Protein AF-A0A2V5RPX6-F1 (afdb_monomer_lite)

pLDDT: mean 74.33, std 20.78, range [36.44, 97.12]

Structure (mmCIF, N/CA/C/O backbone):
data_AF-A0A2V5RPX6-F1
#
_entry.id   AF-A0A2V5RPX6-F1
#
loop_
_atom_site.group_PDB
_atom_site.id
_atom_site.type_symbol
_atom_site.label_atom_id
_atom_site.label_alt_id
_atom_site.label_comp_id
_atom_site.label_asym_id
_atom_site.label_entity_id
_atom_site.label_seq_id
_atom_site.pdbx_PDB_ins_code
_atom_site.Cartn_x
_atom_site.Cartn_y
_atom_site.Cartn_z
_atom_site.occupancy
_atom_site.B_iso_or_equiv
_atom_site.auth_seq_id
_atom_site.auth_comp_id
_atom_site.auth_asym_id
_atom_site.auth_atom_id
_atom_site.pdbx_PDB_model_num
ATOM 1 N N . MET A 1 1 ? 44.979 -48.990 1.506 1.00 45.66 1 MET A N 1
ATOM 2 C CA . MET A 1 1 ? 45.516 -47.764 0.884 1.00 45.66 1 MET A CA 1
ATOM 3 C C . MET A 1 1 ? 44.558 -47.314 -0.198 1.00 45.66 1 MET A C 1
ATOM 5 O O . MET A 1 1 ? 44.222 -48.101 -1.068 1.00 45.66 1 MET A O 1
ATOM 9 N N . SER A 1 2 ? 44.122 -46.061 -0.071 1.00 52.06 2 SER A N 1
ATOM 10 C CA . SER A 1 2 ? 43.579 -45.231 -1.150 1.00 52.06 2 SER A CA 1
ATOM 11 C C . SER A 1 2 ? 42.121 -45.425 -1.587 1.00 52.06 2 SER A C 1
ATOM 13 O O . SER A 1 2 ? 41.804 -45.202 -2.743 1.00 52.06 2 SER A O 1
ATOM 15 N N . LEU A 1 3 ? 41.206 -45.596 -0.622 1.00 42.38 3 LEU A N 1
ATOM 16 C CA . LEU A 1 3 ? 39.823 -45.069 -0.726 1.00 42.38 3 LEU A CA 1
ATOM 17 C C . LEU A 1 3 ? 39.768 -43.522 -0.600 1.00 42.38 3 LEU A C 1
ATOM 19 O O . LEU A 1 3 ? 38.714 -42.932 -0.390 1.00 42.38 3 LEU A O 1
ATOM 23 N N . TRP A 1 4 ? 40.928 -42.866 -0.698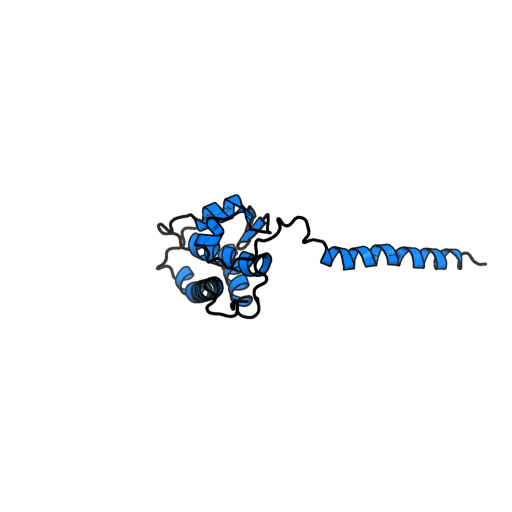 1.00 41.75 4 TRP A N 1
ATOM 24 C CA . TRP A 1 4 ? 41.137 -41.431 -0.507 1.00 41.75 4 TRP A CA 1
ATOM 25 C C . TRP A 1 4 ? 41.228 -40.636 -1.821 1.00 41.75 4 TRP A C 1
ATOM 27 O O . TRP A 1 4 ? 41.217 -39.412 -1.767 1.00 41.75 4 TRP A O 1
ATOM 37 N N . LEU A 1 5 ? 41.277 -41.287 -2.995 1.00 42.06 5 LEU A N 1
ATOM 38 C CA . LEU A 1 5 ? 41.214 -40.584 -4.290 1.00 42.06 5 LEU A CA 1
ATOM 39 C C . LEU A 1 5 ? 39.822 -40.599 -4.944 1.00 42.06 5 LEU A C 1
ATOM 41 O O . LEU A 1 5 ? 39.502 -39.664 -5.676 1.00 42.06 5 LEU A O 1
ATOM 45 N N . ASP A 1 6 ? 38.952 -41.554 -4.607 1.00 45.22 6 ASP A N 1
ATOM 46 C CA . ASP A 1 6 ? 37.576 -41.581 -5.135 1.00 45.22 6 ASP A CA 1
ATOM 47 C C . ASP A 1 6 ? 36.656 -40.555 -4.448 1.00 45.22 6 ASP A C 1
ATOM 49 O O . ASP A 1 6 ? 35.681 -40.082 -5.034 1.00 45.22 6 ASP A O 1
ATOM 53 N N . TRP A 1 7 ? 37.014 -40.118 -3.236 1.00 39.19 7 TRP A N 1
ATOM 54 C CA . TRP A 1 7 ? 36.324 -39.035 -2.524 1.00 39.19 7 TRP A CA 1
ATOM 55 C C . TRP A 1 7 ? 36.710 -37.627 -3.003 1.00 39.19 7 TRP A C 1
ATOM 57 O O . TRP A 1 7 ? 35.940 -36.685 -2.818 1.00 39.19 7 TRP A O 1
ATOM 67 N N . TRP A 1 8 ? 37.851 -37.461 -3.677 1.00 39.47 8 TRP A N 1
ATOM 68 C CA . TRP A 1 8 ? 38.273 -36.156 -4.201 1.00 39.47 8 TRP A CA 1
ATOM 69 C C . TRP A 1 8 ? 37.539 -35.785 -5.502 1.00 39.47 8 TRP A C 1
ATOM 71 O O . TRP A 1 8 ? 37.124 -34.640 -5.687 1.00 39.47 8 TRP A O 1
ATOM 81 N N . LEU A 1 9 ? 37.279 -36.756 -6.385 1.00 40.78 9 LEU A N 1
ATOM 82 C CA . LEU A 1 9 ? 36.566 -36.519 -7.651 1.00 40.78 9 LEU A CA 1
ATOM 83 C C . LEU A 1 9 ? 35.034 -36.450 -7.499 1.00 40.78 9 LEU A C 1
ATOM 85 O O . LEU A 1 9 ? 34.356 -35.894 -8.368 1.00 40.78 9 LEU A O 1
ATOM 89 N N . ALA A 1 10 ? 34.480 -36.923 -6.379 1.00 42.72 10 ALA A N 1
ATOM 90 C CA . ALA A 1 10 ? 33.077 -36.697 -6.021 1.00 42.72 10 ALA A CA 1
ATOM 91 C C . ALA A 1 10 ? 32.826 -35.284 -5.447 1.00 42.72 10 ALA A C 1
ATOM 93 O O . ALA A 1 10 ? 31.731 -34.741 -5.597 1.00 42.72 10 ALA A O 1
ATOM 94 N N . PHE A 1 11 ? 33.845 -34.634 -4.874 1.00 39.97 11 PHE A N 1
ATOM 95 C CA . PHE A 1 11 ? 33.722 -33.294 -4.287 1.00 39.97 11 PHE A CA 1
ATOM 96 C C . PHE A 1 11 ? 33.621 -32.172 -5.339 1.00 39.97 11 PHE A C 1
ATOM 98 O O . PHE A 1 11 ? 32.969 -31.153 -5.111 1.00 39.97 11 PHE A O 1
ATOM 105 N N . GLN A 1 12 ? 34.158 -32.370 -6.549 1.00 42.78 12 GLN A N 1
ATOM 106 C CA . GLN A 1 12 ? 34.025 -31.389 -7.640 1.00 42.78 12 GLN A CA 1
ATOM 107 C C . GLN A 1 12 ? 32.717 -31.497 -8.443 1.00 42.78 12 GLN A C 1
ATOM 109 O O . GLN A 1 12 ? 32.413 -30.610 -9.241 1.00 42.78 12 GLN A O 1
ATOM 114 N N . ARG A 1 13 ? 31.882 -32.516 -8.199 1.00 42.72 13 ARG A N 1
ATOM 115 C CA . ARG A 1 13 ? 30.537 -32.624 -8.802 1.00 42.72 13 ARG A CA 1
ATOM 116 C C . ARG A 1 13 ? 29.419 -32.057 -7.916 1.00 42.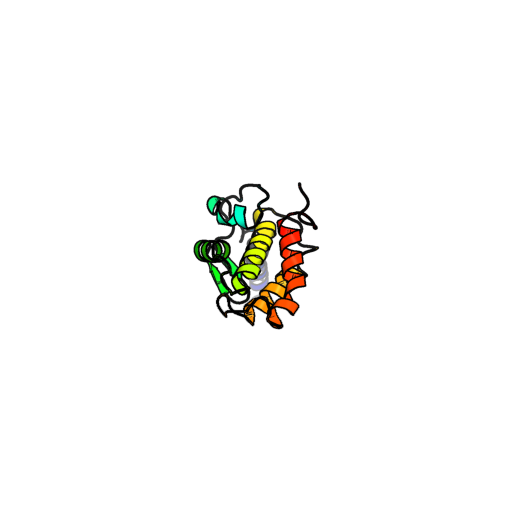72 13 ARG A C 1
ATOM 118 O O . ARG A 1 13 ? 28.276 -32.005 -8.356 1.00 42.72 13 ARG A O 1
ATOM 125 N N . GLY A 1 14 ? 29.745 -31.558 -6.719 1.00 39.91 14 GLY A N 1
ATOM 126 C CA . GLY A 1 14 ? 28.807 -30.875 -5.814 1.00 39.91 14 GLY A CA 1
ATOM 127 C C . GLY A 1 14 ? 28.688 -29.356 -6.020 1.00 39.91 14 GLY A C 1
ATOM 128 O O . GLY A 1 14 ? 27.704 -28.751 -5.602 1.00 39.91 14 GLY A O 1
ATOM 129 N N . PHE A 1 15 ? 29.634 -28.722 -6.721 1.00 40.84 15 PHE A N 1
ATOM 130 C CA . PHE A 1 15 ? 29.655 -27.260 -6.918 1.00 40.84 15 PHE A CA 1
ATOM 131 C C . PHE A 1 15 ? 28.939 -26.766 -8.187 1.00 40.84 15 PHE A C 1
ATOM 133 O O . PHE A 1 15 ? 28.821 -25.558 -8.404 1.00 40.84 15 PHE A O 1
ATOM 140 N N . SER A 1 16 ? 28.420 -27.673 -9.021 1.00 38.38 16 SER A N 1
ATOM 141 C CA . SER A 1 16 ? 27.616 -27.307 -10.201 1.00 38.38 16 SER A CA 1
ATOM 142 C C . SER A 1 16 ? 26.124 -27.147 -9.867 1.00 38.38 16 SER A C 1
ATOM 144 O O . SER A 1 16 ? 25.420 -26.364 -10.502 1.00 38.38 16 SER A O 1
ATOM 146 N N . GLN A 1 17 ? 25.648 -27.808 -8.803 1.00 36.47 17 GLN A N 1
ATOM 147 C CA . GLN A 1 17 ? 24.273 -27.645 -8.323 1.00 36.47 17 GLN A CA 1
ATOM 148 C C . GLN A 1 17 ? 24.101 -26.359 -7.497 1.00 36.47 17 GLN A C 1
ATOM 150 O O . GLN A 1 17 ? 23.038 -25.757 -7.543 1.00 36.47 17 GLN A O 1
ATOM 155 N N . GLN A 1 18 ? 25.150 -25.883 -6.813 1.00 39.66 18 GLN A N 1
ATOM 156 C CA . GLN A 1 18 ? 25.107 -24.660 -5.992 1.00 39.66 18 GLN A CA 1
ATOM 157 C C . GLN A 1 18 ? 25.274 -23.358 -6.801 1.00 39.66 18 GLN A C 1
ATOM 159 O O . GLN A 1 18 ? 24.798 -22.310 -6.373 1.00 39.66 18 GLN A O 1
ATOM 164 N N . ARG A 1 19 ? 25.838 -23.402 -8.020 1.00 39.78 19 ARG A N 1
ATOM 165 C CA . ARG A 1 19 ? 25.768 -22.248 -8.943 1.00 39.78 19 ARG A CA 1
ATOM 166 C C . ARG A 1 19 ? 24.378 -22.056 -9.550 1.00 39.78 19 ARG A C 1
ATOM 168 O O . ARG A 1 19 ? 23.970 -20.921 -9.769 1.00 39.78 19 ARG A O 1
ATOM 175 N N . LYS A 1 20 ? 23.596 -23.132 -9.696 1.00 38.66 20 LYS A N 1
ATOM 176 C CA . LYS A 1 20 ? 22.200 -23.035 -10.147 1.00 38.66 20 LYS A CA 1
ATOM 177 C C . LYS A 1 20 ? 21.260 -22.449 -9.095 1.00 38.66 20 LYS A C 1
ATOM 179 O O . LYS A 1 20 ? 20.239 -21.904 -9.481 1.00 38.66 20 LYS A O 1
ATOM 184 N N . ILE A 1 21 ? 21.594 -22.482 -7.802 1.00 43.09 21 ILE A N 1
ATOM 185 C CA . ILE A 1 21 ? 20.760 -21.860 -6.753 1.00 43.09 21 ILE A CA 1
ATOM 186 C C . ILE A 1 21 ? 21.072 -20.356 -6.627 1.00 43.09 21 ILE A C 1
ATOM 188 O O . ILE A 1 21 ? 20.165 -19.561 -6.401 1.00 43.09 21 ILE A O 1
ATOM 192 N N . ALA A 1 22 ? 22.316 -19.938 -6.895 1.00 39.00 22 ALA A N 1
ATOM 193 C CA . ALA A 1 22 ? 22.688 -18.520 -6.956 1.00 39.00 22 ALA A CA 1
ATOM 194 C C . ALA A 1 22 ? 22.273 -17.828 -8.277 1.00 39.00 22 ALA A C 1
ATOM 196 O O . ALA A 1 22 ? 21.990 -16.631 -8.271 1.00 39.00 22 ALA A O 1
ATOM 197 N N . GLU A 1 23 ? 22.154 -18.561 -9.392 1.00 39.06 23 GLU A N 1
ATOM 198 C CA . GLU A 1 23 ? 21.521 -18.056 -10.628 1.00 39.06 23 GLU A CA 1
ATOM 199 C C . GLU A 1 23 ? 19.993 -18.232 -10.649 1.00 39.06 23 GLU A C 1
ATOM 201 O O . GLU A 1 23 ? 19.302 -17.458 -11.313 1.00 39.06 23 GLU A O 1
ATOM 206 N N . SER A 1 24 ? 19.425 -19.148 -9.853 1.00 38.19 24 SER A N 1
ATOM 207 C CA . SER A 1 24 ? 17.968 -19.239 -9.653 1.00 38.19 24 SER A CA 1
ATOM 208 C C . SER A 1 24 ? 17.401 -18.019 -8.924 1.00 38.19 24 SER A C 1
ATOM 210 O O . SER A 1 24 ? 16.214 -17.741 -9.059 1.00 38.19 24 SER A O 1
ATOM 212 N N . LEU A 1 25 ? 18.225 -17.235 -8.222 1.00 39.50 25 LEU A N 1
ATOM 213 C CA . LEU A 1 25 ? 17.810 -15.949 -7.649 1.00 39.50 25 LEU A CA 1
ATOM 214 C C . LEU A 1 25 ? 17.858 -14.784 -8.654 1.00 39.50 25 LEU A C 1
ATOM 216 O O . LEU A 1 25 ? 17.395 -13.692 -8.338 1.00 39.50 25 LEU A O 1
ATOM 220 N N . ARG A 1 26 ? 18.333 -15.008 -9.889 1.00 44.81 26 ARG A N 1
ATOM 221 C CA . ARG A 1 26 ? 18.146 -14.073 -11.017 1.00 44.81 26 ARG A CA 1
ATOM 222 C C . ARG A 1 26 ? 16.999 -14.468 -11.953 1.00 44.81 26 ARG A C 1
ATOM 224 O O . ARG A 1 26 ? 16.646 -13.685 -12.827 1.00 44.81 26 ARG A O 1
ATOM 231 N N . PHE A 1 27 ? 16.381 -15.634 -11.750 1.00 36.44 27 PHE A N 1
ATOM 232 C CA . PHE A 1 27 ? 15.387 -16.207 -12.668 1.00 36.44 27 PHE A CA 1
ATOM 233 C C . PHE A 1 27 ? 14.039 -16.580 -12.026 1.00 36.44 27 PHE A C 1
ATOM 235 O O . PHE A 1 27 ? 13.226 -17.249 -12.657 1.00 36.44 27 PHE A O 1
ATOM 242 N N . ILE A 1 28 ? 13.724 -16.078 -10.827 1.00 42.97 28 ILE A N 1
ATOM 243 C CA . ILE A 1 28 ? 12.342 -16.123 -10.297 1.00 42.97 28 ILE A CA 1
ATOM 244 C C . ILE A 1 28 ? 11.437 -15.066 -10.980 1.00 42.97 28 ILE A C 1
ATOM 246 O O . ILE A 1 28 ? 10.216 -15.138 -10.893 1.00 42.97 28 ILE A O 1
ATOM 250 N N . CYS A 1 29 ? 12.004 -14.133 -11.757 1.00 41.25 29 CYS A N 1
ATOM 251 C CA . CYS A 1 29 ? 11.269 -13.016 -12.367 1.00 41.25 29 CYS A CA 1
ATOM 252 C C . CYS A 1 29 ? 10.798 -13.236 -13.827 1.00 41.25 29 CYS A C 1
ATOM 254 O O . CYS A 1 29 ? 10.520 -12.263 -14.521 1.00 41.25 29 CYS A O 1
ATOM 256 N N . LEU A 1 30 ? 10.716 -14.475 -14.339 1.00 40.41 30 LEU A N 1
ATOM 257 C CA . LEU A 1 30 ? 10.401 -14.738 -15.764 1.00 40.41 30 LEU A CA 1
ATOM 258 C C . LEU A 1 30 ? 9.185 -15.650 -16.021 1.00 40.41 30 LEU A C 1
ATOM 260 O O . LEU A 1 30 ? 9.108 -16.349 -17.027 1.00 40.41 30 LEU A O 1
ATOM 264 N N . ARG A 1 31 ? 8.171 -15.576 -15.154 1.00 41.75 31 ARG A N 1
ATOM 265 C CA . ARG A 1 31 ? 6.760 -15.704 -15.589 1.00 41.75 31 ARG A CA 1
ATOM 266 C C . ARG A 1 31 ? 5.983 -14.423 -15.302 1.00 41.75 31 ARG A C 1
ATOM 268 O O . ARG A 1 31 ? 4.810 -14.446 -14.949 1.00 41.75 31 ARG A O 1
ATOM 275 N N . THR A 1 32 ? 6.664 -13.298 -15.416 1.00 49.09 32 THR A N 1
ATOM 276 C CA . THR A 1 32 ? 6.040 -11.988 -15.372 1.00 49.09 32 THR A CA 1
ATOM 277 C C . THR A 1 32 ? 5.478 -11.709 -16.765 1.00 49.09 32 THR A C 1
ATOM 279 O O . THR A 1 32 ? 6.177 -11.875 -17.768 1.00 49.09 32 THR A O 1
ATOM 282 N N . LYS A 1 33 ? 4.193 -11.336 -16.862 1.00 53.72 33 LYS A N 1
ATOM 283 C CA . LYS A 1 33 ? 3.698 -10.673 -18.078 1.00 53.72 33 LYS A CA 1
ATOM 284 C C . LYS A 1 33 ? 4.677 -9.520 -18.369 1.00 53.72 33 LYS A C 1
ATOM 286 O O . LYS A 1 33 ? 5.100 -8.875 -17.408 1.00 53.72 33 LYS A O 1
ATOM 291 N N . PRO A 1 34 ? 5.098 -9.268 -19.621 1.00 52.22 34 PRO A N 1
ATOM 292 C CA . PRO A 1 34 ? 6.005 -8.159 -19.898 1.00 52.22 34 PRO A CA 1
ATOM 293 C C . PRO A 1 34 ? 5.374 -6.864 -19.376 1.00 52.22 34 PRO A C 1
ATOM 295 O O . PRO A 1 34 ? 4.323 -6.456 -19.870 1.00 52.22 34 PRO A O 1
ATOM 298 N N . CYS A 1 35 ? 5.982 -6.251 -18.352 1.00 51.09 35 CYS A N 1
ATOM 299 C CA . CYS A 1 35 ? 5.447 -5.024 -17.770 1.00 51.09 35 CYS A CA 1
ATOM 300 C C . CYS A 1 35 ? 5.452 -3.952 -18.873 1.00 51.09 35 CYS A C 1
ATOM 302 O O . CYS A 1 35 ? 6.507 -3.642 -19.443 1.00 51.09 35 CYS A O 1
ATOM 304 N N . ALA A 1 36 ? 4.290 -3.390 -19.212 1.00 52.50 36 ALA A N 1
ATOM 305 C CA . ALA A 1 36 ? 4.253 -2.262 -20.133 1.00 52.50 36 ALA A CA 1
ATOM 306 C C . ALA A 1 36 ? 4.886 -1.061 -19.417 1.00 52.50 36 ALA A C 1
ATOM 308 O O . ALA A 1 36 ? 4.425 -0.663 -18.353 1.00 52.50 36 ALA A O 1
ATOM 309 N N . LYS A 1 37 ? 5.954 -0.485 -19.982 1.00 50.62 37 LYS A N 1
ATOM 310 C CA . LYS A 1 37 ? 6.656 0.668 -19.397 1.00 50.62 37 LYS A CA 1
ATOM 311 C C . LYS A 1 37 ? 5.770 1.920 -19.428 1.00 50.62 37 LYS A C 1
ATOM 313 O O . LYS A 1 37 ? 5.916 2.738 -20.335 1.00 50.62 37 LYS A O 1
ATOM 318 N N . ARG A 1 38 ? 4.851 2.092 -18.474 1.00 54.16 38 ARG A N 1
ATOM 319 C CA . ARG A 1 38 ? 4.093 3.340 -18.288 1.00 54.16 38 ARG A CA 1
ATOM 320 C C . ARG A 1 38 ? 3.893 3.648 -16.804 1.00 54.16 38 ARG A C 1
ATOM 322 O O . ARG A 1 38 ? 3.542 2.783 -16.016 1.00 54.16 38 ARG A O 1
ATOM 329 N N . ARG A 1 39 ? 4.121 4.913 -16.437 1.00 57.44 39 ARG A N 1
ATOM 330 C CA . ARG A 1 39 ? 3.902 5.439 -15.082 1.00 57.44 39 ARG A CA 1
ATOM 331 C C . ARG A 1 39 ? 2.415 5.629 -14.839 1.00 57.44 39 ARG A C 1
ATOM 333 O O . ARG A 1 39 ? 1.787 6.382 -15.578 1.00 57.44 39 ARG A O 1
ATOM 340 N N . TRP A 1 40 ? 1.882 4.983 -13.812 1.00 59.72 40 TRP A N 1
ATOM 341 C CA . TRP A 1 40 ? 0.461 4.994 -13.488 1.00 59.72 40 TRP A CA 1
ATOM 342 C C . TRP A 1 40 ? 0.283 5.375 -12.013 1.00 59.72 40 TRP A C 1
ATOM 344 O O . TRP A 1 40 ? 1.032 4.907 -11.161 1.00 59.72 40 TRP A O 1
ATOM 354 N N . GLY A 1 41 ? -0.683 6.247 -11.718 1.00 56.16 41 GLY A N 1
ATOM 355 C CA . GLY A 1 41 ? -1.210 6.400 -10.358 1.00 56.16 41 GLY A CA 1
ATOM 356 C C . GLY A 1 41 ? -2.225 5.293 -10.064 1.00 56.16 41 GLY A C 1
ATOM 357 O O . GLY A 1 41 ? -2.712 4.662 -11.001 1.00 56.16 41 GLY A O 1
ATOM 358 N N . ASP A 1 42 ? -2.574 5.064 -8.799 1.00 58.44 42 ASP A N 1
ATOM 359 C CA . ASP A 1 42 ? -3.422 3.952 -8.328 1.00 58.44 42 ASP A CA 1
ATOM 360 C C . ASP A 1 42 ? -4.639 3.654 -9.215 1.00 58.44 42 ASP A C 1
ATOM 362 O O . ASP A 1 42 ? -4.896 2.507 -9.579 1.00 58.44 42 ASP A O 1
ATOM 366 N N . TRP A 1 43 ? -5.354 4.703 -9.626 1.00 58.47 43 TRP A N 1
ATOM 367 C CA . TRP A 1 43 ? -6.532 4.589 -10.484 1.00 58.47 43 TRP A CA 1
ATOM 368 C C . TRP A 1 43 ? -6.212 4.071 -11.898 1.00 58.47 43 TRP A C 1
ATOM 370 O O . TRP A 1 43 ? -6.973 3.288 -12.461 1.00 58.47 43 TRP A O 1
ATOM 380 N N . LEU A 1 44 ? -5.073 4.464 -12.475 1.00 58.31 44 LEU A N 1
ATOM 381 C CA . LEU A 1 44 ? -4.615 3.960 -13.773 1.00 58.31 44 LEU A CA 1
ATOM 382 C C . LEU A 1 44 ? -4.140 2.503 -13.673 1.00 58.31 44 LEU A C 1
ATOM 384 O O . LEU A 1 44 ? -4.398 1.736 -14.597 1.00 58.31 44 LEU A O 1
ATOM 388 N N . LEU A 1 45 ? -3.510 2.094 -12.561 1.00 62.19 45 LEU A N 1
ATOM 389 C CA . LEU A 1 45 ? -3.137 0.687 -12.359 1.00 62.19 45 LEU A CA 1
ATOM 390 C C . LEU A 1 45 ? -4.370 -0.212 -12.279 1.00 62.19 45 LEU A C 1
ATOM 392 O O . LEU A 1 45 ? -4.395 -1.251 -12.935 1.00 62.19 45 LEU A O 1
ATOM 396 N N . ALA A 1 46 ? -5.394 0.200 -11.528 1.00 58.94 46 ALA A N 1
ATOM 397 C CA . ALA A 1 46 ? -6.630 -0.565 -11.367 1.00 58.94 46 ALA A CA 1
ATOM 398 C C . ALA A 1 46 ? -7.375 -0.816 -12.692 1.00 58.94 46 ALA A C 1
ATOM 400 O O . ALA A 1 46 ? -8.097 -1.804 -12.812 1.00 58.94 46 ALA A O 1
ATOM 401 N N . ASN A 1 47 ? -7.198 0.064 -13.682 1.00 63.75 47 ASN A N 1
ATOM 402 C CA . ASN A 1 47 ? -7.867 -0.015 -14.983 1.00 63.75 47 ASN A CA 1
ATOM 403 C C . ASN A 1 47 ? -7.045 -0.730 -16.067 1.00 63.75 47 ASN A C 1
ATOM 405 O O . ASN A 1 47 ? -7.560 -0.937 -17.163 1.00 63.75 47 ASN A O 1
ATOM 409 N N . HIS A 1 48 ? -5.799 -1.115 -15.770 1.00 66.00 48 HIS A N 1
ATOM 410 C CA . HIS A 1 48 ? -4.900 -1.769 -16.725 1.00 66.00 48 HIS A CA 1
ATOM 411 C C . HIS A 1 48 ? -4.172 -3.003 -16.142 1.00 66.00 48 HIS A C 1
ATOM 413 O O . HIS A 1 48 ? -2.934 -3.044 -16.097 1.00 66.00 48 HIS A O 1
ATOM 419 N N . PRO A 1 49 ? -4.911 -4.033 -15.690 1.00 66.12 49 PRO A N 1
ATOM 420 C CA . PRO A 1 49 ? -4.342 -5.290 -15.185 1.00 66.12 49 PRO A CA 1
ATOM 421 C C . PRO A 1 49 ? -3.355 -5.978 -16.139 1.00 66.12 49 PRO A C 1
ATOM 423 O O . PRO A 1 49 ? -2.413 -6.650 -15.718 1.00 66.12 49 PRO A O 1
ATOM 426 N N . GLU A 1 50 ? -3.543 -5.812 -17.448 1.00 64.38 50 GLU A N 1
ATOM 427 C CA . GLU A 1 50 ? -2.735 -6.445 -18.490 1.00 64.38 50 GLU A CA 1
ATOM 428 C C . GLU A 1 50 ? -1.247 -6.073 -18.443 1.00 64.38 50 GLU A C 1
ATOM 430 O O . GLU A 1 50 ? -0.420 -6.836 -18.943 1.00 64.38 50 GLU A O 1
ATOM 435 N N . ALA A 1 51 ? -0.891 -4.945 -17.827 1.00 63.78 51 ALA A N 1
ATOM 436 C CA . ALA A 1 51 ? 0.498 -4.506 -17.715 1.00 63.78 51 ALA A CA 1
ATOM 437 C C . ALA A 1 51 ? 1.151 -4.814 -16.364 1.00 63.78 51 ALA A C 1
ATOM 439 O O . ALA A 1 51 ? 2.323 -4.477 -16.171 1.00 63.78 51 ALA A O 1
ATOM 440 N N . TRP A 1 52 ? 0.426 -5.426 -15.426 1.00 73.00 52 TRP A N 1
ATOM 441 C CA . TRP A 1 52 ? 0.996 -5.823 -14.145 1.00 73.00 52 TRP A CA 1
ATOM 442 C C . TRP A 1 52 ? 1.912 -7.027 -14.374 1.00 73.00 52 TRP A C 1
ATOM 444 O O . TRP A 1 52 ? 1.491 -8.037 -14.938 1.00 73.00 52 TRP A O 1
ATOM 454 N N . CYS A 1 53 ? 3.168 -6.957 -13.926 1.00 72.75 53 CYS A N 1
ATOM 455 C CA . CYS A 1 53 ? 4.049 -8.128 -13.981 1.00 72.75 53 CYS A CA 1
ATOM 456 C C . CYS A 1 53 ? 3.946 -9.046 -12.767 1.00 72.75 53 CYS A C 1
ATOM 458 O O . CYS A 1 53 ? 4.542 -10.121 -12.779 1.00 72.75 53 CYS A O 1
ATOM 460 N N . LEU A 1 54 ? 3.185 -8.665 -11.742 1.00 75.06 54 LEU A N 1
ATOM 461 C CA . LEU A 1 54 ? 2.943 -9.501 -10.572 1.00 75.06 54 LEU A CA 1
ATOM 462 C C . LEU A 1 54 ? 1.591 -10.207 -10.691 1.00 75.06 54 LEU A C 1
ATOM 464 O O . LEU A 1 54 ? 0.571 -9.568 -10.918 1.00 75.06 54 LEU A O 1
ATOM 468 N N . VAL A 1 55 ? 1.591 -11.524 -10.481 1.00 75.50 55 VAL A N 1
ATOM 469 C CA . VAL A 1 55 ? 0.368 -12.352 -10.425 1.00 75.50 55 VAL A CA 1
ATOM 470 C C . VAL A 1 55 ? -0.316 -12.240 -9.053 1.00 75.50 55 VAL A C 1
ATOM 472 O O . VAL A 1 55 ? -1.530 -12.409 -8.920 1.00 75.50 55 VAL A O 1
ATOM 475 N N . SER A 1 56 ? 0.471 -11.938 -8.020 1.00 81.75 56 SER A N 1
ATOM 476 C CA . SER A 1 56 ? 0.018 -11.752 -6.646 1.00 81.75 56 SER A CA 1
ATOM 477 C C . SER A 1 56 ? 0.840 -10.677 -5.947 1.00 81.75 56 SER A C 1
ATOM 479 O O . SER A 1 56 ? 2.048 -10.572 -6.172 1.00 81.75 56 SER A O 1
ATOM 481 N N . ILE A 1 57 ? 0.196 -9.927 -5.059 1.00 88.44 57 ILE A N 1
ATOM 482 C CA . ILE A 1 57 ? 0.805 -8.879 -4.242 1.00 88.44 57 ILE A CA 1
ATOM 483 C C . ILE A 1 57 ? 0.427 -9.146 -2.793 1.00 88.44 57 ILE A C 1
ATOM 485 O O . ILE A 1 57 ? -0.743 -9.333 -2.468 1.00 88.44 57 ILE A O 1
ATOM 489 N N . THR A 1 58 ? 1.415 -9.141 -1.909 1.00 91.25 58 THR A N 1
ATOM 490 C CA . THR A 1 58 ? 1.151 -9.187 -0.472 1.00 91.25 58 THR A CA 1
ATOM 491 C C . THR A 1 58 ? 0.715 -7.805 -0.001 1.00 91.25 58 THR A C 1
ATOM 493 O O . THR A 1 58 ? 1.415 -6.832 -0.271 1.00 91.25 58 THR A O 1
ATOM 496 N N . LEU A 1 59 ? -0.412 -7.702 0.696 1.00 90.50 59 LEU A N 1
ATOM 497 C CA . LEU A 1 59 ? -0.878 -6.485 1.358 1.00 90.50 59 LEU A CA 1
ATOM 498 C C . LEU A 1 59 ? -1.024 -6.791 2.848 1.00 90.50 59 LEU A C 1
ATOM 500 O O . LEU A 1 59 ? -1.874 -7.583 3.261 1.00 90.50 59 LEU A O 1
ATOM 504 N N . GLY A 1 60 ? -0.123 -6.226 3.647 1.00 91.88 60 GLY A N 1
ATOM 505 C CA . GLY A 1 60 ? 0.056 -6.612 5.038 1.00 91.88 60 GLY A CA 1
ATOM 506 C C . GLY A 1 60 ? 0.460 -8.072 5.179 1.00 91.88 60 GLY A C 1
ATOM 507 O O . GLY A 1 60 ? 1.507 -8.484 4.687 1.00 91.88 60 GLY A O 1
ATOM 508 N N . CYS A 1 61 ? -0.378 -8.864 5.843 1.00 90.50 61 CYS A N 1
ATOM 509 C 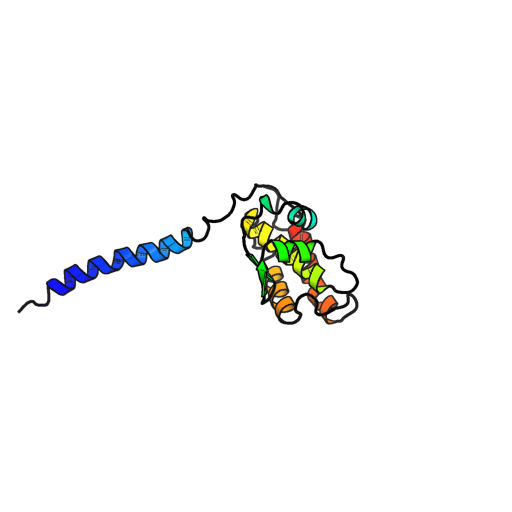CA . CYS A 1 61 ? -0.147 -10.296 6.053 1.00 90.50 61 CYS A CA 1
ATOM 510 C C . CYS A 1 61 ? -0.959 -11.197 5.106 1.00 90.50 61 CYS A C 1
ATOM 512 O O . CYS A 1 61 ? -0.991 -12.414 5.284 1.00 90.50 61 CYS A O 1
ATOM 514 N N . GLN A 1 62 ? -1.615 -10.621 4.094 1.00 88.25 62 GLN A N 1
ATOM 515 C CA . GLN A 1 62 ? -2.444 -11.357 3.142 1.00 88.25 62 GLN A CA 1
ATOM 516 C C . GLN A 1 62 ? -1.818 -11.336 1.749 1.00 88.25 62 GLN A C 1
ATOM 518 O O . GLN A 1 62 ? -1.447 -10.284 1.237 1.00 88.25 62 GLN A O 1
ATOM 523 N N . SER A 1 63 ? -1.710 -12.506 1.117 1.00 89.69 63 SER A N 1
ATOM 524 C CA . SER A 1 63 ? -1.352 -12.599 -0.302 1.00 89.69 63 SER A CA 1
ATOM 525 C C . SER A 1 63 ? -2.612 -12.428 -1.145 1.00 89.69 63 SER A C 1
ATOM 527 O O . SER A 1 63 ? -3.489 -13.291 -1.124 1.00 89.69 63 SER A O 1
ATOM 529 N N . CYS A 1 64 ? -2.705 -11.318 -1.871 1.00 85.31 64 CYS A N 1
ATOM 530 C CA . CYS A 1 64 ? -3.839 -10.991 -2.723 1.00 85.31 64 CYS A CA 1
ATOM 531 C C . CYS A 1 64 ? -3.507 -11.282 -4.191 1.00 85.31 64 CYS A C 1
ATOM 533 O O . CYS A 1 64 ? -2.425 -10.967 -4.684 1.00 85.31 64 CYS A O 1
ATOM 535 N N . THR A 1 65 ? -4.454 -11.881 -4.902 1.00 88.44 65 THR A N 1
ATOM 536 C CA . THR A 1 65 ? -4.399 -12.071 -6.358 1.00 88.44 65 THR A CA 1
ATOM 537 C C . THR A 1 65 ? -4.641 -10.755 -7.095 1.00 88.44 65 THR A C 1
ATOM 539 O O . THR A 1 65 ? -5.243 -9.835 -6.541 1.00 88.44 65 THR A O 1
ATOM 542 N N . GLU A 1 66 ? -4.233 -10.685 -8.365 1.00 81.12 66 GLU A N 1
ATOM 543 C CA . GLU A 1 66 ? -4.499 -9.553 -9.272 1.00 81.12 66 GLU A CA 1
ATOM 544 C C . GLU A 1 66 ? -5.960 -9.057 -9.167 1.00 81.12 66 GLU A C 1
ATOM 546 O O . GLU A 1 66 ? -6.207 -7.894 -8.849 1.00 81.12 66 GLU A O 1
ATOM 551 N N . ALA A 1 67 ? -6.935 -9.963 -9.298 1.00 83.56 67 ALA A N 1
ATOM 552 C CA . ALA A 1 67 ? -8.360 -9.631 -9.221 1.00 83.56 67 ALA A CA 1
ATOM 553 C C . ALA A 1 67 ? -8.790 -9.068 -7.853 1.00 83.56 67 ALA A C 1
ATOM 555 O O . ALA A 1 67 ? -9.601 -8.144 -7.789 1.00 83.56 67 ALA A O 1
ATOM 556 N N . GLN A 1 68 ? -8.241 -9.596 -6.754 1.00 86.62 68 GLN A N 1
ATOM 557 C CA . GLN A 1 68 ? -8.538 -9.091 -5.409 1.00 86.62 68 GLN A CA 1
ATOM 558 C C . GLN A 1 68 ? -7.985 -7.681 -5.209 1.00 86.62 68 GLN A C 1
ATOM 560 O O . GLN A 1 68 ? -8.669 -6.833 -4.644 1.00 86.62 68 GLN A O 1
ATOM 565 N N . VAL A 1 69 ? -6.774 -7.410 -5.698 1.00 86.69 69 VAL A N 1
ATOM 566 C CA . VAL A 1 69 ? -6.165 -6.079 -5.599 1.00 86.69 69 VAL A CA 1
ATOM 567 C C . VAL A 1 69 ? -6.951 -5.057 -6.420 1.00 86.69 69 VAL A C 1
ATOM 569 O O . VAL A 1 69 ? -7.198 -3.960 -5.930 1.00 86.69 69 VAL A O 1
ATOM 572 N N . ILE A 1 70 ? -7.411 -5.413 -7.622 1.00 84.38 70 ILE A N 1
ATOM 573 C CA . ILE A 1 70 ? -8.267 -4.534 -8.437 1.00 84.38 70 ILE A CA 1
ATOM 574 C C . ILE A 1 70 ? -9.566 -4.214 -7.696 1.00 84.38 70 ILE A C 1
ATOM 576 O O . ILE A 1 70 ? -9.945 -3.049 -7.608 1.00 84.38 70 ILE A O 1
ATOM 580 N N . ALA A 1 71 ? -10.210 -5.221 -7.097 1.00 86.12 71 ALA A N 1
ATOM 581 C CA . ALA A 1 71 ? -11.416 -5.008 -6.301 1.00 86.12 71 ALA A CA 1
ATOM 582 C C . ALA A 1 71 ? -11.162 -4.082 -5.097 1.00 86.12 71 ALA A C 1
ATOM 584 O O . ALA A 1 71 ? -12.003 -3.245 -4.781 1.00 86.12 71 ALA A O 1
ATOM 585 N N . ILE A 1 72 ? -9.995 -4.194 -4.451 1.00 86.44 72 ILE A N 1
ATOM 586 C CA . ILE A 1 72 ? -9.570 -3.302 -3.362 1.00 86.44 72 ILE A CA 1
ATOM 587 C C . ILE A 1 72 ? -9.378 -1.869 -3.875 1.00 86.44 72 ILE A C 1
ATOM 589 O O . ILE A 1 72 ? -9.916 -0.942 -3.276 1.00 86.44 72 ILE A O 1
ATOM 593 N N . MET A 1 73 ? -8.661 -1.682 -4.988 1.00 83.12 73 MET A N 1
ATOM 594 C CA . MET A 1 73 ? -8.402 -0.362 -5.578 1.00 83.12 73 MET A CA 1
ATOM 595 C C . MET A 1 73 ? -9.674 0.323 -6.098 1.00 83.12 73 MET A C 1
ATOM 597 O O . MET A 1 73 ? -9.773 1.547 -6.067 1.00 83.12 73 MET A O 1
ATOM 601 N N . GLN A 1 74 ? -10.648 -0.453 -6.578 1.00 81.44 74 GLN A N 1
ATOM 602 C CA . GLN A 1 74 ? -11.930 0.053 -7.073 1.00 81.44 74 GLN A CA 1
ATOM 603 C C . GLN A 1 74 ? -12.966 0.265 -5.963 1.00 81.44 74 GLN A C 1
ATOM 605 O O . GLN A 1 74 ? -14.040 0.804 -6.235 1.00 81.44 74 GLN A O 1
ATOM 610 N N . ASN A 1 75 ? -12.681 -0.148 -4.723 1.00 78.94 75 ASN A N 1
ATOM 611 C CA . ASN A 1 75 ? -13.635 -0.035 -3.630 1.00 78.94 75 ASN A CA 1
ATOM 612 C C . ASN A 1 75 ? -13.826 1.445 -3.242 1.00 78.94 75 ASN A C 1
ATOM 614 O O . ASN A 1 75 ? -12.890 2.078 -2.742 1.00 78.94 75 ASN A O 1
ATOM 618 N N . PRO A 1 76 ? -15.026 2.027 -3.442 1.00 65.56 76 PRO A N 1
ATOM 619 C CA . PRO A 1 76 ? -15.300 3.370 -2.972 1.00 65.56 76 PRO A CA 1
ATOM 620 C C . PRO A 1 76 ? -15.267 3.346 -1.448 1.00 65.56 76 PRO A C 1
ATOM 622 O O . PRO A 1 76 ? -15.965 2.568 -0.808 1.00 65.56 76 PRO A O 1
ATOM 625 N N . THR A 1 77 ? -14.471 4.229 -0.865 1.00 66.06 77 THR A N 1
ATOM 626 C CA . THR A 1 77 ? -13.992 4.191 0.521 1.00 66.06 77 THR A CA 1
ATOM 627 C C . THR A 1 77 ? -15.074 4.598 1.526 1.00 66.06 77 THR A C 1
ATOM 629 O O . THR A 1 77 ? -14.856 5.492 2.342 1.00 66.06 77 THR A O 1
ATOM 632 N N . ARG A 1 78 ? -16.275 4.010 1.429 1.00 58.84 78 ARG A N 1
ATOM 633 C CA . ARG A 1 78 ? -17.538 4.349 2.113 1.00 58.84 78 ARG A CA 1
ATOM 634 C C . ARG A 1 78 ? -17.489 4.110 3.636 1.00 58.84 78 ARG A C 1
ATOM 636 O O . ARG A 1 78 ? -18.428 3.572 4.209 1.00 58.84 78 ARG A O 1
ATOM 643 N N . GLY A 1 79 ? -16.404 4.492 4.303 1.00 75.62 79 GLY A N 1
ATOM 644 C CA . GLY A 1 79 ? -16.244 4.461 5.755 1.00 75.62 79 GLY A CA 1
ATOM 645 C C . GLY A 1 79 ? -14.991 3.741 6.245 1.00 75.62 79 GLY A C 1
ATOM 646 O O . GLY A 1 79 ? -14.571 4.016 7.367 1.00 75.62 79 GLY A O 1
ATOM 647 N N . ASP A 1 80 ? -14.379 2.886 5.421 1.00 89.62 80 ASP A N 1
ATOM 648 C CA . ASP A 1 80 ? -13.211 2.086 5.800 1.00 89.62 80 ASP A CA 1
ATOM 649 C C . ASP A 1 80 ? -11.948 2.523 5.048 1.00 89.62 80 ASP A C 1
ATOM 651 O O . ASP A 1 80 ? -11.842 2.395 3.825 1.00 89.62 80 ASP A O 1
ATOM 655 N N . MET A 1 81 ? -10.981 3.033 5.805 1.00 91.44 81 MET A N 1
ATOM 656 C CA . MET A 1 81 ? -9.715 3.543 5.291 1.00 91.44 81 MET A CA 1
ATOM 657 C C . MET A 1 81 ? -8.682 2.444 5.027 1.00 91.44 81 MET A C 1
ATOM 659 O O . MET A 1 81 ? -7.683 2.706 4.356 1.00 91.44 81 MET A O 1
ATOM 663 N N . THR A 1 82 ? -8.916 1.207 5.485 1.00 92.88 82 THR A N 1
ATOM 664 C CA . THR A 1 82 ? -8.020 0.079 5.174 1.00 92.88 82 THR A CA 1
ATOM 665 C C . THR A 1 82 ? -7.913 -0.151 3.666 1.00 92.88 82 THR A C 1
ATOM 667 O O . THR A 1 82 ? -6.816 -0.385 3.164 1.00 92.88 82 THR A O 1
ATOM 670 N N . TYR A 1 83 ? -9.013 0.023 2.922 1.00 90.94 83 TYR A N 1
ATOM 671 C CA . TYR A 1 83 ? -9.017 -0.051 1.458 1.00 90.94 83 TYR A CA 1
ATOM 672 C C . TYR A 1 83 ? -8.174 1.055 0.810 1.00 90.94 83 TYR A C 1
ATOM 674 O O . TYR A 1 83 ? -7.475 0.781 -0.163 1.00 90.94 83 TYR A O 1
ATOM 682 N N . GLN A 1 84 ? -8.173 2.277 1.362 1.00 91.00 84 GLN A N 1
ATOM 683 C CA . GLN A 1 84 ? -7.349 3.373 0.833 1.00 91.00 84 GLN A CA 1
ATOM 684 C C . GLN A 1 84 ? -5.861 3.090 0.990 1.00 91.00 84 GLN A C 1
ATOM 686 O O . GLN A 1 84 ? -5.100 3.222 0.033 1.00 91.00 84 GLN A O 1
ATOM 691 N N . LEU A 1 85 ? -5.443 2.680 2.189 1.00 93.38 85 LEU A N 1
ATOM 692 C CA . LEU A 1 85 ? -4.041 2.353 2.426 1.00 93.38 85 LEU A CA 1
ATOM 693 C C . LEU A 1 85 ? -3.603 1.147 1.593 1.00 93.38 85 LEU A C 1
ATOM 695 O O . LEU A 1 85 ? -2.515 1.164 1.023 1.00 93.38 85 LEU A O 1
ATOM 699 N N . ALA A 1 86 ? -4.456 0.127 1.482 1.00 93.06 86 ALA A N 1
ATOM 700 C CA . ALA A 1 86 ? -4.183 -1.050 0.669 1.00 93.06 86 ALA A CA 1
ATOM 701 C C . ALA A 1 86 ? -4.035 -0.712 -0.823 1.00 93.06 86 ALA A C 1
ATOM 703 O O . ALA A 1 86 ? -3.134 -1.246 -1.469 1.00 93.06 86 ALA A O 1
ATOM 704 N N . ALA A 1 87 ? -4.853 0.203 -1.357 1.00 90.94 87 ALA A N 1
ATOM 705 C CA . ALA A 1 87 ? -4.727 0.684 -2.732 1.00 90.94 87 ALA A CA 1
ATOM 706 C C . ALA A 1 87 ? -3.371 1.376 -2.971 1.00 90.94 87 ALA A C 1
ATOM 708 O O . ALA A 1 87 ? -2.629 0.962 -3.866 1.00 90.94 87 ALA A O 1
ATOM 709 N N . GLN A 1 88 ? -2.997 2.322 -2.099 1.00 93.44 88 GLN A N 1
ATOM 710 C CA . GLN A 1 88 ? -1.724 3.050 -2.202 1.00 93.44 88 GLN A CA 1
ATOM 711 C C . GLN A 1 88 ? -0.513 2.128 -2.065 1.00 93.44 88 GLN A C 1
ATOM 713 O O . GLN A 1 88 ? 0.465 2.241 -2.808 1.00 93.44 88 GLN A O 1
ATOM 718 N N . LEU A 1 89 ? -0.579 1.173 -1.138 1.00 94.50 89 LEU A N 1
ATOM 719 C CA . LEU A 1 89 ? 0.469 0.180 -0.949 1.00 94.50 89 LEU A CA 1
ATOM 720 C C . LEU A 1 89 ? 0.628 -0.718 -2.179 1.00 94.50 89 LEU A C 1
ATOM 722 O O . LEU A 1 89 ? 1.751 -0.970 -2.622 1.00 94.50 89 LEU A O 1
ATOM 726 N N . ALA A 1 90 ? -0.483 -1.196 -2.740 1.00 90.94 90 ALA A N 1
ATOM 727 C CA . ALA A 1 90 ? -0.464 -2.028 -3.933 1.00 90.94 90 ALA A CA 1
ATOM 728 C C . ALA A 1 90 ? 0.139 -1.276 -5.126 1.00 90.94 90 ALA A C 1
ATOM 730 O O . ALA A 1 90 ? 1.008 -1.816 -5.812 1.00 90.94 90 ALA A O 1
ATOM 731 N N . ALA A 1 91 ? -0.253 -0.018 -5.329 1.00 88.75 91 ALA A N 1
ATOM 732 C CA . ALA A 1 91 ? 0.298 0.822 -6.382 1.00 88.75 91 ALA A CA 1
ATOM 733 C C . ALA A 1 91 ? 1.797 1.098 -6.195 1.00 88.75 91 ALA A C 1
ATOM 735 O O . ALA A 1 91 ? 2.555 0.981 -7.157 1.00 88.75 91 ALA A O 1
ATOM 736 N N . ALA A 1 92 ? 2.261 1.344 -4.966 1.00 89.38 92 ALA A N 1
ATOM 737 C CA . ALA A 1 92 ? 3.683 1.549 -4.691 1.00 89.38 92 ALA A CA 1
ATOM 738 C C . ALA A 1 92 ? 4.506 0.291 -5.001 1.00 89.38 92 ALA A C 1
ATOM 740 O O . ALA A 1 92 ? 5.539 0.365 -5.670 1.00 89.38 92 ALA A O 1
ATOM 741 N N . LYS A 1 93 ? 4.018 -0.887 -4.589 1.00 89.69 93 LYS A N 1
ATOM 742 C CA . LYS A 1 93 ? 4.662 -2.174 -4.897 1.00 89.69 93 LYS A CA 1
ATOM 743 C C . LYS A 1 93 ? 4.686 -2.458 -6.394 1.00 89.69 93 LYS A C 1
ATOM 745 O O . LYS A 1 93 ? 5.704 -2.916 -6.910 1.00 89.69 93 LYS A O 1
ATOM 750 N N . LEU A 1 94 ? 3.598 -2.158 -7.099 1.00 85.88 94 LEU A N 1
ATOM 751 C CA . LEU A 1 94 ? 3.531 -2.294 -8.550 1.00 85.88 94 LEU A CA 1
ATOM 752 C C . LEU A 1 94 ? 4.460 -1.302 -9.258 1.00 85.88 94 LEU A C 1
ATOM 754 O O . LEU A 1 94 ? 5.124 -1.696 -10.208 1.00 85.88 94 LEU A O 1
ATOM 758 N N . ASN A 1 95 ? 4.591 -0.063 -8.785 1.00 82.88 95 ASN A N 1
ATOM 759 C CA . ASN A 1 95 ? 5.547 0.900 -9.332 1.00 82.88 95 ASN A CA 1
ATOM 760 C C . ASN A 1 95 ? 6.992 0.392 -9.197 1.00 82.88 95 ASN A C 1
ATOM 762 O O . ASN A 1 95 ? 7.731 0.346 -10.182 1.00 82.88 95 ASN A O 1
ATOM 766 N N . VAL A 1 96 ? 7.367 -0.108 -8.019 1.00 83.44 96 VAL A N 1
ATOM 767 C CA . VAL A 1 96 ? 8.708 -0.665 -7.783 1.00 83.44 96 VAL A CA 1
ATOM 768 C C . VAL A 1 96 ? 8.955 -1.909 -8.644 1.00 83.44 96 VAL A C 1
ATOM 770 O O . VAL A 1 96 ? 9.983 -2.006 -9.312 1.00 83.44 96 VAL A O 1
ATOM 773 N N . ALA A 1 97 ? 8.014 -2.856 -8.662 1.00 82.12 97 ALA A N 1
ATOM 774 C CA . ALA A 1 97 ? 8.194 -4.138 -9.343 1.00 82.12 97 ALA A CA 1
ATOM 775 C C . ALA A 1 97 ? 8.040 -4.048 -10.869 1.00 82.12 97 ALA A C 1
ATOM 777 O O . ALA A 1 97 ? 8.767 -4.722 -11.597 1.00 82.12 97 ALA A O 1
ATOM 778 N N . CYS A 1 98 ? 7.106 -3.225 -11.351 1.00 76.69 98 CYS A N 1
ATOM 779 C CA . CYS A 1 98 ? 6.716 -3.165 -12.760 1.00 76.69 98 CYS A CA 1
ATOM 780 C C . CYS A 1 98 ? 7.327 -1.992 -13.510 1.00 76.69 98 CYS A C 1
ATOM 782 O O . CYS A 1 98 ? 7.742 -2.142 -14.659 1.00 76.69 98 CYS A O 1
ATOM 784 N N . ASN A 1 99 ? 7.419 -0.837 -12.852 1.00 69.25 99 ASN A N 1
ATOM 785 C CA . ASN A 1 99 ? 7.965 0.377 -13.450 1.00 69.25 99 ASN A CA 1
ATOM 786 C C . ASN A 1 99 ? 9.446 0.589 -13.114 1.00 69.25 99 ASN A C 1
ATOM 788 O O . ASN A 1 99 ? 10.057 1.513 -13.653 1.00 69.25 99 ASN A O 1
ATOM 792 N N . LEU A 1 100 ? 10.038 -0.284 -12.282 1.00 72.88 100 LEU A N 1
ATOM 793 C CA . LEU A 1 100 ? 11.442 -0.228 -11.855 1.00 72.88 100 LEU A CA 1
ATOM 794 C C . LEU A 1 100 ? 11.815 1.151 -11.286 1.00 72.88 100 LEU A C 1
ATOM 796 O O . LEU A 1 100 ? 12.905 1.677 -11.539 1.00 72.88 100 LEU A O 1
ATOM 800 N N . THR A 1 101 ? 10.876 1.760 -10.559 1.00 78.25 101 THR A N 1
ATOM 801 C CA . THR A 1 101 ? 11.074 3.041 -9.882 1.00 78.25 101 THR A CA 1
ATOM 802 C C . THR A 1 101 ? 11.953 2.861 -8.650 1.00 78.25 101 THR A C 1
ATOM 804 O O . THR A 1 101 ? 12.004 1.786 -8.052 1.00 78.25 101 THR A O 1
ATOM 807 N N . ASP A 1 102 ? 12.671 3.919 -8.269 1.00 83.44 102 ASP A N 1
ATOM 808 C CA . ASP A 1 102 ? 13.528 3.873 -7.086 1.00 83.44 102 ASP A CA 1
ATOM 809 C C . ASP A 1 102 ? 12.684 3.608 -5.828 1.00 83.44 102 ASP A C 1
ATOM 811 O O . ASP A 1 102 ? 11.608 4.176 -5.660 1.00 83.44 102 ASP A O 1
ATOM 815 N N . LEU A 1 103 ? 13.163 2.718 -4.964 1.00 87.75 103 LEU A N 1
ATOM 816 C CA . LEU A 1 103 ? 12.518 2.307 -3.719 1.00 87.75 103 LEU A CA 1
ATOM 817 C C . LEU A 1 103 ? 13.033 3.121 -2.514 1.00 87.75 103 LEU A C 1
ATOM 819 O O . LEU A 1 103 ? 12.396 3.129 -1.460 1.00 87.75 103 LEU A O 1
ATOM 823 N N . SER A 1 104 ? 14.169 3.811 -2.655 1.00 88.75 104 SER A N 1
ATOM 824 C CA . SER A 1 104 ? 14.939 4.401 -1.550 1.00 88.75 104 SER A CA 1
ATOM 825 C C . SER A 1 104 ? 14.131 5.328 -0.632 1.00 88.75 104 SER A C 1
ATOM 827 O O . SER A 1 104 ? 14.290 5.275 0.585 1.00 88.75 104 SER A O 1
ATOM 829 N N . CYS A 1 105 ? 13.224 6.132 -1.192 1.00 89.06 105 CYS A N 1
ATOM 830 C CA . CYS A 1 105 ? 12.420 7.097 -0.438 1.00 89.06 105 CYS A CA 1
ATOM 831 C C . CYS A 1 105 ? 11.108 6.538 0.131 1.00 89.06 105 CYS A C 1
ATOM 833 O O . CYS A 1 105 ? 10.465 7.219 0.925 1.00 89.06 105 CYS A O 1
ATOM 835 N N . VAL A 1 106 ? 10.679 5.343 -0.291 1.00 93.00 106 VAL A N 1
ATOM 836 C CA . VAL A 1 106 ? 9.347 4.799 0.037 1.00 93.00 106 VAL A CA 1
ATOM 837 C C . VAL A 1 106 ? 9.411 3.450 0.761 1.00 93.00 106 VAL A C 1
ATOM 839 O O . VAL A 1 106 ? 8.407 2.992 1.298 1.00 93.00 106 VAL A O 1
ATOM 842 N N . ALA A 1 107 ? 10.589 2.819 0.839 1.00 93.19 107 ALA A N 1
ATOM 843 C CA . ALA A 1 107 ? 10.782 1.511 1.470 1.00 93.19 107 ALA A CA 1
ATOM 844 C C . ALA A 1 107 ? 10.207 1.429 2.895 1.00 93.19 107 ALA A C 1
ATOM 846 O O . ALA A 1 107 ? 9.496 0.482 3.229 1.00 93.19 107 ALA A O 1
ATOM 847 N N . SER A 1 108 ? 10.488 2.438 3.726 1.00 94.88 108 SER A N 1
ATOM 848 C CA . SER A 1 108 ? 9.991 2.507 5.104 1.00 94.88 108 SER A CA 1
ATOM 849 C C . SER A 1 108 ? 8.474 2.683 5.161 1.00 94.88 108 SER A C 1
ATOM 851 O O . SER A 1 108 ? 7.823 2.066 6.001 1.00 94.88 108 SER A O 1
ATOM 853 N N . ALA A 1 109 ? 7.899 3.467 4.245 1.00 95.50 109 ALA A N 1
ATOM 854 C CA . ALA A 1 109 ? 6.459 3.669 4.153 1.00 95.50 109 ALA A CA 1
ATOM 855 C C . ALA A 1 109 ? 5.731 2.387 3.714 1.00 95.50 109 ALA A C 1
ATOM 857 O O . ALA A 1 109 ? 4.706 2.041 4.295 1.00 95.50 109 ALA A O 1
ATOM 858 N N . ILE A 1 110 ? 6.291 1.641 2.756 1.00 94.50 110 ILE A N 1
ATOM 859 C CA . ILE A 1 110 ? 5.768 0.329 2.341 1.00 94.50 110 ILE A CA 1
ATOM 860 C C . ILE A 1 110 ? 5.763 -0.639 3.529 1.00 94.50 110 ILE A C 1
ATOM 862 O O . ILE A 1 110 ? 4.727 -1.227 3.830 1.00 94.50 110 ILE A O 1
ATOM 866 N N . ALA A 1 111 ? 6.888 -0.758 4.242 1.00 96.12 111 ALA A N 1
ATOM 867 C CA . ALA A 1 111 ? 6.994 -1.652 5.395 1.00 96.12 111 ALA A CA 1
ATOM 868 C C . ALA A 1 111 ? 6.031 -1.263 6.533 1.00 96.12 111 ALA A C 1
ATOM 870 O O . ALA A 1 111 ? 5.395 -2.132 7.129 1.00 96.12 111 ALA A O 1
ATOM 871 N N . ALA A 1 112 ? 5.887 0.036 6.813 1.00 96.75 112 ALA A N 1
ATOM 872 C CA . ALA A 1 112 ? 4.953 0.538 7.818 1.00 96.75 112 ALA A CA 1
ATOM 873 C C . ALA A 1 112 ? 3.491 0.255 7.438 1.00 96.75 112 ALA A C 1
ATOM 875 O O . ALA A 1 112 ? 2.712 -0.183 8.283 1.00 96.75 112 ALA A O 1
ATOM 876 N N . ALA A 1 113 ? 3.125 0.451 6.169 1.00 96.12 113 ALA A N 1
ATOM 877 C CA . ALA A 1 113 ? 1.784 0.151 5.680 1.00 96.12 113 ALA A CA 1
ATOM 878 C C . ALA A 1 113 ? 1.476 -1.353 5.716 1.00 96.12 113 ALA A C 1
ATOM 880 O O . ALA A 1 113 ? 0.378 -1.731 6.120 1.00 96.12 113 ALA A O 1
ATOM 881 N N . ASP A 1 114 ? 2.437 -2.216 5.366 1.00 96.38 114 ASP A N 1
ATOM 882 C CA . ASP A 1 114 ? 2.286 -3.668 5.520 1.00 96.38 114 ASP A CA 1
ATOM 883 C C . ASP A 1 114 ? 2.068 -4.057 6.991 1.00 96.38 114 ASP A C 1
ATOM 885 O O . ASP A 1 114 ? 1.118 -4.770 7.319 1.00 96.38 114 ASP A O 1
ATOM 889 N N . ALA A 1 115 ? 2.907 -3.561 7.903 1.00 97.12 115 ALA A N 1
ATOM 890 C CA . ALA A 1 115 ? 2.765 -3.855 9.327 1.00 97.12 115 ALA A CA 1
ATOM 891 C C . ALA A 1 115 ? 1.401 -3.395 9.871 1.00 97.12 115 ALA A C 1
ATOM 893 O O . ALA A 1 115 ? 0.746 -4.125 10.618 1.00 97.12 115 ALA A O 1
ATOM 894 N N . TRP A 1 116 ? 0.942 -2.214 9.452 1.00 96.94 116 TRP A N 1
ATOM 895 C CA . TRP A 1 116 ? -0.350 -1.674 9.860 1.00 96.94 116 TRP A CA 1
ATOM 896 C C . TRP A 1 116 ? -1.531 -2.473 9.293 1.00 96.94 116 TRP A C 1
ATOM 898 O O . TRP A 1 116 ? -2.473 -2.756 10.025 1.00 96.94 116 TRP A O 1
ATOM 908 N N . LEU A 1 117 ? -1.478 -2.909 8.029 1.00 94.81 117 LEU A N 1
ATOM 909 C CA . LEU A 1 117 ? -2.518 -3.763 7.433 1.00 94.81 117 LEU A CA 1
ATOM 910 C C . LEU A 1 117 ? -2.507 -5.194 7.985 1.00 94.81 117 LEU A C 1
ATOM 912 O O . LEU A 1 117 ? -3.511 -5.898 7.901 1.00 94.81 117 LEU A O 1
ATOM 916 N N . CYS A 1 118 ? -1.393 -5.640 8.569 1.00 94.56 118 CYS A N 1
ATOM 917 C CA . CYS A 1 118 ? -1.359 -6.900 9.303 1.00 94.56 118 CYS A CA 1
ATOM 918 C C . CYS A 1 118 ? -2.138 -6.812 10.627 1.00 94.56 118 CYS A C 1
ATOM 920 O O . CYS A 1 118 ? -2.830 -7.761 10.990 1.00 94.56 118 CYS A O 1
ATOM 922 N N . SER A 1 119 ? -2.065 -5.675 11.332 1.00 94.88 119 SER A N 1
ATOM 923 C CA . SER A 1 119 ? -2.841 -5.437 12.560 1.00 94.88 119 SER A CA 1
ATOM 924 C C . SER A 1 119 ? -4.277 -4.973 12.295 1.00 94.88 119 SER A C 1
ATOM 926 O O . SER A 1 119 ? -5.154 -5.213 13.122 1.00 94.88 119 SER A O 1
ATOM 928 N N . HIS A 1 120 ? -4.531 -4.374 11.129 1.00 93.94 120 HIS A N 1
ATOM 929 C CA . HIS A 1 120 ? -5.844 -3.919 10.672 1.00 93.94 120 HIS A CA 1
ATOM 930 C C . HIS A 1 120 ? -6.158 -4.533 9.302 1.00 93.94 120 HIS A C 1
ATOM 932 O O . HIS A 1 120 ? -5.937 -3.888 8.271 1.00 93.94 120 HIS A O 1
ATOM 938 N N . PRO A 1 121 ? -6.675 -5.776 9.265 1.00 91.69 121 PRO A N 1
ATOM 939 C CA . PRO A 1 121 ? -7.000 -6.447 8.014 1.00 91.69 121 PRO A CA 1
ATOM 940 C C . PRO A 1 121 ? -7.924 -5.604 7.134 1.00 91.69 121 PRO A C 1
ATOM 942 O O . PRO A 1 121 ? -8.772 -4.858 7.634 1.00 91.69 121 PRO A O 1
ATOM 945 N N . ILE A 1 122 ? -7.782 -5.741 5.817 1.00 90.69 122 ILE A N 1
ATOM 946 C CA . ILE A 1 122 ? -8.616 -5.026 4.846 1.00 90.69 122 ILE A CA 1
ATOM 947 C C . ILE A 1 122 ? -10.089 -5.374 5.099 1.00 90.69 122 ILE A C 1
ATOM 949 O O . ILE A 1 122 ? -10.446 -6.549 5.172 1.00 90.69 122 ILE A O 1
ATOM 953 N N . GLY A 1 123 ? -10.940 -4.358 5.258 1.00 89.25 123 GLY A N 1
ATOM 954 C CA . GLY A 1 123 ? -12.342 -4.545 5.637 1.00 89.25 123 GLY A CA 1
ATOM 955 C C . GLY A 1 123 ? -12.619 -4.516 7.145 1.00 89.25 123 GLY A C 1
ATOM 956 O O . GLY A 1 123 ? -13.758 -4.746 7.549 1.00 89.25 123 GLY A O 1
ATOM 957 N N . SER A 1 124 ? -11.620 -4.231 7.989 1.00 91.44 124 SER A N 1
ATOM 958 C CA . SER A 1 124 ? -11.792 -4.109 9.450 1.00 91.44 124 SER A CA 1
ATOM 959 C C . SER A 1 124 ? -12.490 -2.818 9.908 1.00 91.44 124 SER A C 1
ATOM 961 O O . SER A 1 124 ? -12.641 -2.595 11.109 1.00 91.44 124 SER A O 1
ATOM 963 N N . ASN A 1 125 ? -12.989 -1.997 8.976 1.00 91.31 125 ASN A N 1
ATOM 964 C CA . ASN A 1 125 ? -13.808 -0.812 9.236 1.00 91.31 125 ASN A CA 1
ATOM 965 C C . ASN A 1 125 ? -13.083 0.288 10.031 1.00 91.31 125 ASN A C 1
ATOM 967 O O . ASN A 1 125 ? -13.653 0.921 10.928 1.00 91.31 125 ASN A O 1
ATOM 971 N N . VAL A 1 126 ? -11.814 0.540 9.696 1.00 92.94 126 VAL A N 1
ATOM 972 C CA . VAL A 1 126 ? -11.051 1.631 10.309 1.00 92.94 126 VAL A CA 1
ATOM 973 C C . VAL A 1 126 ? -11.557 2.960 9.763 1.00 92.94 126 VAL A C 1
ATOM 975 O O . VAL A 1 126 ? -11.357 3.298 8.599 1.00 92.94 126 VAL A O 1
ATOM 978 N N . ARG A 1 127 ? -12.198 3.750 10.624 1.00 93.19 127 ARG A N 1
ATOM 979 C CA . ARG A 1 127 ? -12.779 5.041 10.238 1.00 93.19 127 ARG A CA 1
ATOM 980 C C . ARG A 1 127 ? -11.716 6.129 10.103 1.00 93.19 127 ARG A C 1
ATOM 982 O O . ARG A 1 127 ? -10.785 6.186 10.902 1.00 93.19 127 ARG A O 1
ATOM 989 N N . ALA A 1 128 ? -11.933 7.082 9.197 1.00 90.88 128 ALA A N 1
ATOM 990 C CA . ALA A 1 128 ? -11.021 8.212 8.968 1.00 90.88 128 ALA A CA 1
ATOM 991 C C . ALA A 1 128 ? -10.757 9.091 10.209 1.00 90.88 128 ALA A C 1
ATOM 993 O O . ALA A 1 128 ? -9.700 9.693 10.338 1.00 90.88 128 ALA A O 1
ATOM 994 N N . HIS A 1 129 ? -11.704 9.176 11.145 1.00 91.00 129 HIS A N 1
ATOM 995 C CA . HIS A 1 129 ? -11.532 9.944 12.387 1.00 91.00 129 HIS A CA 1
ATOM 996 C C . HIS A 1 129 ? -10.929 9.125 13.537 1.00 91.00 129 HIS A C 1
ATOM 998 O O . HIS A 1 129 ? -10.684 9.683 14.609 1.00 91.00 129 HIS A O 1
ATOM 1004 N N . SER A 1 130 ? -10.710 7.821 13.340 1.00 94.88 130 SER A N 1
ATOM 1005 C CA . SER A 1 130 ? -10.105 6.957 14.352 1.00 94.88 130 SER A CA 1
ATOM 1006 C C . SER A 1 130 ? -8.654 7.354 14.621 1.00 94.88 130 SER A C 1
ATOM 1008 O O . SER A 1 130 ? -7.963 7.895 13.756 1.00 94.88 130 SER A O 1
ATOM 1010 N N . GLN A 1 131 ? -8.185 7.058 15.830 1.00 95.81 131 GLN A N 1
ATOM 1011 C CA . GLN A 1 131 ? -6.795 7.290 16.203 1.00 95.81 131 GLN A CA 1
ATOM 1012 C C . GLN A 1 131 ? -5.835 6.449 15.346 1.00 95.81 131 GLN A C 1
ATOM 1014 O O . GLN A 1 131 ? -4.864 6.986 14.820 1.00 95.81 131 GLN A O 1
ATOM 1019 N N . ALA A 1 132 ? -6.180 5.180 15.099 1.00 95.00 132 ALA A N 1
ATOM 1020 C CA . ALA A 1 132 ? -5.402 4.274 14.253 1.00 95.00 132 ALA A CA 1
ATOM 1021 C C . ALA A 1 132 ? -5.168 4.829 12.836 1.00 95.00 132 ALA A C 1
ATOM 1023 O O . ALA A 1 132 ? -4.072 4.695 12.294 1.00 95.00 132 ALA A O 1
ATOM 1024 N N . TRP A 1 133 ? -6.172 5.488 12.240 1.00 95.69 133 TRP A N 1
ATOM 1025 C CA . TRP A 1 133 ? -6.005 6.127 10.932 1.00 95.69 133 TRP A CA 1
ATOM 1026 C C . TRP A 1 133 ? -5.094 7.358 10.987 1.00 95.69 133 TRP A C 1
ATOM 1028 O O . TRP A 1 133 ? -4.235 7.542 10.124 1.00 95.69 133 TRP A O 1
ATOM 1038 N N . LYS A 1 134 ? -5.251 8.210 12.005 1.00 95.56 134 LYS A N 1
ATOM 1039 C CA . LYS A 1 134 ? -4.424 9.418 12.156 1.00 95.56 134 LYS A CA 1
ATOM 1040 C C . LYS A 1 134 ? -2.943 9.072 12.287 1.00 95.56 134 LYS A C 1
ATOM 1042 O O . LYS A 1 134 ? -2.110 9.763 11.711 1.00 95.56 134 LYS A O 1
ATOM 1047 N N . GLU A 1 135 ? -2.633 7.983 12.986 1.00 95.81 135 GLU A N 1
ATOM 1048 C CA . GLU A 1 135 ? -1.264 7.497 13.180 1.00 95.81 135 GLU A CA 1
ATOM 1049 C C . GLU A 1 135 ? -0.604 7.037 11.874 1.00 95.81 135 GLU A C 1
ATOM 1051 O O . GLU A 1 135 ? 0.573 7.317 11.662 1.00 95.81 135 GLU A O 1
ATOM 1056 N N . ILE A 1 136 ? -1.353 6.398 10.967 1.00 96.88 136 ILE A N 1
ATOM 1057 C CA . ILE A 1 136 ? -0.819 5.910 9.681 1.00 96.88 136 ILE A CA 1
ATOM 1058 C C . ILE A 1 136 ? -0.959 6.922 8.532 1.00 96.88 136 ILE A C 1
ATOM 1060 O O . ILE A 1 136 ? -0.389 6.730 7.458 1.00 96.88 136 ILE A O 1
ATOM 1064 N N . THR A 1 137 ? -1.675 8.031 8.738 1.00 96.06 137 THR A N 1
ATOM 1065 C CA . THR A 1 137 ? -1.893 9.066 7.709 1.00 96.06 137 THR A CA 1
ATOM 1066 C C . THR A 1 13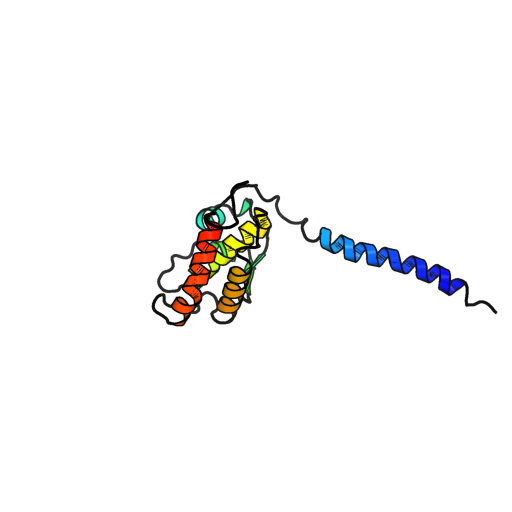7 ? -0.593 9.593 7.074 1.00 96.06 137 THR A C 1
ATOM 1068 O O . THR A 1 137 ? -0.556 9.733 5.851 1.00 96.06 137 THR A O 1
ATOM 1071 N N . PRO A 1 138 ? 0.506 9.845 7.816 1.00 97.12 138 PRO A N 1
ATOM 1072 C CA . PRO A 1 138 ? 1.765 10.267 7.196 1.00 97.12 138 PRO A CA 1
ATOM 1073 C C . PRO A 1 138 ? 2.339 9.226 6.221 1.00 97.12 138 PRO A C 1
ATOM 1075 O O . PRO A 1 138 ? 2.835 9.577 5.149 1.00 97.12 138 PRO A O 1
ATOM 1078 N N . THR A 1 139 ? 2.230 7.938 6.562 1.00 96.62 139 THR A N 1
ATOM 1079 C CA . THR A 1 139 ? 2.624 6.827 5.687 1.00 96.62 139 THR A CA 1
ATOM 1080 C C . THR A 1 139 ? 1.748 6.777 4.441 1.00 96.62 139 THR A C 1
ATOM 1082 O O . THR A 1 139 ? 2.277 6.669 3.337 1.00 96.62 139 THR A O 1
ATOM 1085 N N . TYR A 1 140 ? 0.430 6.919 4.604 1.00 95.31 140 TYR A N 1
ATOM 1086 C CA . TYR A 1 140 ? -0.514 7.003 3.488 1.00 95.31 140 TYR A CA 1
ATOM 1087 C C . TYR A 1 140 ? -0.142 8.132 2.512 1.00 95.31 140 TYR A C 1
ATOM 1089 O O . TYR A 1 140 ? -0.013 7.885 1.315 1.00 95.31 140 TYR A O 1
ATOM 1097 N N . ASN A 1 141 ? 0.114 9.340 3.023 1.00 95.44 141 ASN A N 1
ATOM 1098 C CA . ASN A 1 141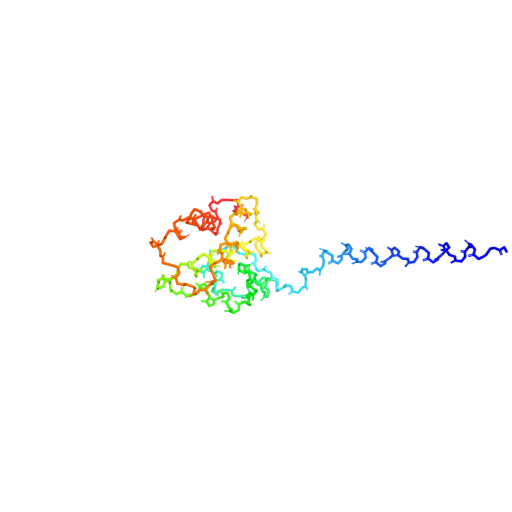 ? 0.497 10.487 2.196 1.00 95.44 141 ASN A CA 1
ATOM 1099 C C . ASN A 1 141 ? 1.825 10.246 1.464 1.00 95.44 141 ASN A C 1
ATOM 1101 O O . ASN A 1 141 ? 1.928 10.533 0.279 1.00 95.44 141 ASN A O 1
ATOM 1105 N N . THR A 1 142 ? 2.814 9.647 2.135 1.00 95.38 142 THR A N 1
ATOM 1106 C CA . THR A 1 142 ? 4.111 9.317 1.515 1.00 95.38 142 THR A CA 1
ATOM 1107 C C . THR A 1 142 ? 3.947 8.342 0.346 1.00 95.38 142 THR A C 1
ATOM 1109 O O . THR A 1 142 ? 4.576 8.512 -0.698 1.00 95.38 142 THR A O 1
ATOM 1112 N N . LEU A 1 143 ? 3.093 7.323 0.501 1.00 93.31 143 LEU A N 1
ATOM 1113 C CA . LEU A 1 143 ? 2.783 6.381 -0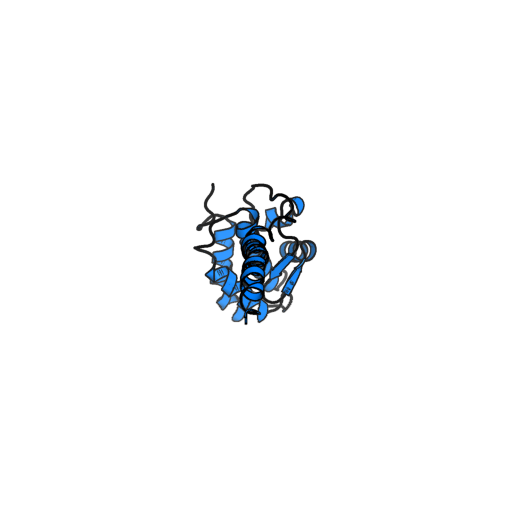.576 1.00 93.31 143 LEU A CA 1
ATOM 1114 C C . LEU A 1 143 ? 2.061 7.081 -1.733 1.00 93.31 143 LEU A C 1
ATOM 1116 O O . LEU A 1 143 ? 2.432 6.874 -2.885 1.00 93.31 143 LEU A O 1
ATOM 1120 N N . ALA A 1 144 ? 1.099 7.956 -1.435 1.00 91.88 144 ALA A N 1
ATOM 1121 C CA . ALA A 1 144 ? 0.396 8.733 -2.451 1.00 91.88 144 ALA A CA 1
ATOM 1122 C C . ALA A 1 144 ? 1.342 9.668 -3.222 1.00 91.88 144 ALA A C 1
ATOM 1124 O O . ALA A 1 144 ? 1.319 9.690 -4.452 1.00 91.88 144 ALA A O 1
ATOM 1125 N N . ASP A 1 145 ? 2.220 10.397 -2.535 1.00 90.44 145 ASP A N 1
ATOM 1126 C CA . ASP A 1 145 ? 3.211 11.271 -3.168 1.00 90.44 145 ASP A CA 1
ATOM 1127 C C . ASP A 1 145 ? 4.192 10.466 -4.032 1.00 90.44 145 ASP A C 1
ATOM 1129 O O . ASP A 1 145 ? 4.530 10.873 -5.148 1.00 90.44 145 ASP A O 1
ATOM 1133 N N . TYR A 1 146 ? 4.610 9.287 -3.562 1.00 89.25 146 TYR A N 1
ATOM 1134 C CA . TYR A 1 146 ? 5.415 8.358 -4.349 1.00 89.25 146 TYR A CA 1
ATOM 1135 C C . TYR A 1 146 ? 4.693 7.910 -5.624 1.00 89.25 146 TYR A C 1
ATOM 1137 O O . TYR A 1 146 ? 5.244 8.038 -6.716 1.00 89.25 146 TYR A O 1
ATOM 1145 N N . ASN A 1 147 ? 3.452 7.434 -5.504 1.00 87.69 147 ASN A N 1
ATOM 1146 C CA . ASN A 1 147 ? 2.658 6.939 -6.631 1.00 87.69 147 ASN A CA 1
ATOM 1147 C C . ASN A 1 147 ? 2.340 8.037 -7.653 1.00 87.69 147 ASN A C 1
ATOM 1149 O O . ASN A 1 147 ? 2.249 7.760 -8.849 1.00 87.69 147 ASN A O 1
ATOM 1153 N N . ASN A 1 148 ? 2.250 9.291 -7.205 1.00 85.56 148 ASN A N 1
ATOM 1154 C CA . ASN A 1 148 ? 2.090 10.464 -8.064 1.00 85.56 148 ASN A CA 1
ATOM 1155 C C . ASN A 1 148 ? 3.418 11.003 -8.633 1.00 85.56 148 ASN A C 1
ATOM 1157 O O . ASN A 1 148 ? 3.422 12.007 -9.345 1.00 85.56 148 ASN A O 1
ATOM 1161 N N . GLY A 1 149 ? 4.553 10.352 -8.355 1.00 83.88 149 GLY A N 1
ATOM 1162 C CA . GLY A 1 149 ? 5.862 10.750 -8.880 1.00 83.88 149 GLY A CA 1
ATOM 1163 C C . GLY A 1 149 ? 6.453 12.007 -8.234 1.00 83.88 149 GLY A C 1
ATOM 1164 O O . GLY A 1 149 ? 7.391 12.583 -8.783 1.00 83.88 149 GLY A O 1
ATOM 1165 N N . LEU A 1 150 ? 5.925 12.435 -7.084 1.00 86.31 150 LEU A N 1
ATOM 1166 C CA . LEU A 1 150 ? 6.371 13.626 -6.351 1.00 86.31 150 LEU A CA 1
ATOM 1167 C C . LEU A 1 150 ? 7.615 13.361 -5.484 1.00 86.31 150 LEU A C 1
ATOM 1169 O O . LEU A 1 150 ? 8.254 14.302 -5.019 1.00 86.31 150 LEU A O 1
ATOM 1173 N N . LEU A 1 151 ? 7.982 12.089 -5.292 1.00 86.81 151 LEU A N 1
ATOM 1174 C CA . LEU A 1 151 ? 9.178 11.662 -4.554 1.00 86.81 151 LEU A CA 1
ATOM 1175 C C . LEU A 1 151 ? 10.253 11.069 -5.493 1.00 86.81 151 LEU A C 1
ATOM 1177 O O . LEU A 1 151 ? 10.519 11.580 -6.580 1.00 86.81 151 LEU A O 1
ATOM 1181 N N . CYS A 1 152 ? 10.910 9.984 -5.072 1.00 82.81 152 CYS A N 1
ATOM 1182 C CA . CYS A 1 152 ? 11.958 9.294 -5.828 1.00 82.81 152 CYS A CA 1
ATOM 1183 C C . CYS A 1 152 ? 11.430 8.417 -6.977 1.00 82.81 152 CYS A C 1
ATOM 1185 O O . CYS A 1 152 ? 12.226 7.901 -7.760 1.00 82.81 152 CYS A O 1
ATOM 1187 N N . ALA A 1 153 ? 10.111 8.312 -7.166 1.00 76.19 153 ALA A N 1
ATOM 1188 C CA . ALA A 1 153 ? 9.505 7.757 -8.379 1.00 76.19 153 ALA A CA 1
ATOM 1189 C C . ALA A 1 153 ? 9.630 8.724 -9.576 1.00 76.19 153 ALA A C 1
ATOM 1191 O O . ALA A 1 153 ? 8.670 8.971 -10.310 1.00 76.19 153 ALA A O 1
ATOM 1192 N N . ARG A 1 154 ? 10.818 9.318 -9.755 1.00 60.19 154 ARG A N 1
ATOM 1193 C CA . ARG A 1 154 ? 11.042 10.352 -10.758 1.00 60.19 154 ARG A CA 1
ATOM 1194 C C . ARG A 1 154 ? 10.813 9.810 -12.164 1.00 60.19 154 ARG A C 1
ATOM 1196 O O . ARG A 1 154 ? 11.174 8.667 -12.465 1.00 60.19 154 ARG A O 1
ATOM 1203 N N . PRO A 1 155 ? 10.299 10.668 -13.051 1.00 51.03 155 PRO A N 1
ATOM 1204 C CA . PRO A 1 155 ? 10.231 10.368 -14.456 1.00 51.03 155 PRO A CA 1
ATOM 1205 C C . PRO A 1 155 ? 11.569 9.935 -15.064 1.00 51.03 155 PRO A C 1
ATOM 1207 O O . PRO A 1 155 ? 12.485 10.747 -15.124 1.00 51.03 155 PRO A O 1
ATOM 1210 N N . ARG A 1 156 ? 11.681 8.684 -15.531 1.00 51.81 156 ARG A N 1
ATOM 1211 C CA . ARG A 1 156 ? 12.612 8.348 -16.621 1.00 51.81 156 ARG A CA 1
ATOM 1212 C C . ARG A 1 156 ? 11.956 8.619 -17.960 1.00 51.81 156 ARG A C 1
ATOM 1214 O O . ARG A 1 156 ? 10.741 8.311 -18.058 1.00 51.81 156 ARG A O 1
#

Sequence (156 aa):
MSLWLDWWLAFQRGFSQQRKIAESLRFICLRTKPCAKRRWGDWLLANHPEAWCLVSITLGCQSCTEAQVIAIMQNPTRGDMTYQLAAQLAAAKLNVACNLTDLSCVASAIAAADAWLCSHPIGSNVRAHSQAWKEITPTYNTLADYNNGLLCARPR

Secondary structure (DSSP, 8-state):
--TTSHHHHHHTTSHHHHHHHHHHTSSTTSSS---------HHHHHT-GGG---SEEEETTEEEEHHHHHHHHTS--SS-THHHHHHHHHHHHHHHHHH----TTTHHHHHHHHHHHHHS-TTS---TTSHHHHHHHHHHHHHHHHHTTSSS----

Foldseek 3Di:
DDPPVVVVVVVVVVVVVVVVVVVVVVVPQPVFQQQDQDQAFLVRCLVCLNRQRDQWDQFQNDIGGSVRLSCLSPDDCPQACLSLLSSLLVLLVSCCSRNVFDCVQLVVLNVVRSNLCNVVPRPNRDGCPDPSNVVNVVSSVSSNCCSVCVPRSPDD

Radius of gyration: 21.26 Å; chains: 1; bounding box: 63×61×36 Å